Protein AF-A0A370AWM0-F1 (afdb_monomer_lite)

Structure (mmCIF, N/CA/C/O backbone):
data_AF-A0A370AWM0-F1
#
_entry.id   AF-A0A370AWM0-F1
#
loop_
_atom_site.group_PDB
_atom_site.id
_atom_site.type_symbol
_atom_site.label_atom_id
_atom_site.label_alt_id
_atom_site.label_comp_id
_atom_site.label_asym_id
_atom_site.label_entity_id
_atom_site.label_seq_id
_atom_site.pdbx_PDB_ins_code
_atom_site.Cartn_x
_atom_site.Cartn_y
_atom_site.Cartn_z
_atom_site.occupancy
_atom_site.B_iso_or_equiv
_atom_site.auth_seq_id
_atom_site.auth_comp_id
_atom_site.auth_asym_id
_atom_site.auth_atom_id
_atom_site.pdbx_PDB_model_num
ATOM 1 N N . MET A 1 1 ? 14.527 -0.890 -7.229 1.00 56.16 1 MET A N 1
ATOM 2 C CA . MET A 1 1 ? 14.000 -0.041 -6.129 1.00 56.16 1 MET A CA 1
ATOM 3 C C . MET A 1 1 ? 14.935 -0.141 -4.918 1.00 56.16 1 MET A C 1
ATOM 5 O O . MET A 1 1 ? 15.344 -1.252 -4.598 1.00 56.16 1 MET A O 1
ATOM 9 N N . LYS A 1 2 ? 15.350 0.971 -4.286 1.00 69.06 2 LYS A N 1
ATOM 10 C CA . LYS A 1 2 ? 16.324 0.945 -3.170 1.00 69.06 2 LYS A CA 1
ATOM 11 C C . LYS A 1 2 ? 15.657 0.450 -1.876 1.00 69.06 2 LYS A C 1
ATOM 13 O O . LYS A 1 2 ? 14.483 0.724 -1.641 1.00 69.06 2 LYS A O 1
ATOM 18 N N . LEU A 1 3 ? 16.410 -0.239 -1.009 1.00 66.56 3 LEU A N 1
ATOM 19 C CA . LEU A 1 3 ? 15.924 -0.792 0.273 1.00 66.56 3 LEU A CA 1
ATOM 20 C C . LEU A 1 3 ? 15.203 0.261 1.144 1.00 66.56 3 LEU A C 1
ATOM 22 O O . LEU A 1 3 ? 14.202 -0.043 1.789 1.00 66.56 3 LEU A O 1
ATOM 26 N N . GLY A 1 4 ? 15.658 1.517 1.099 1.00 70.69 4 GLY A N 1
ATOM 27 C CA . GLY A 1 4 ? 15.042 2.629 1.829 1.00 70.69 4 GLY A CA 1
ATOM 28 C C . GLY A 1 4 ? 13.606 2.956 1.397 1.00 70.69 4 GLY A C 1
ATOM 29 O O . GLY A 1 4 ? 12.778 3.280 2.245 1.00 70.69 4 GLY A O 1
ATOM 30 N N . ASP A 1 5 ? 13.267 2.812 0.114 1.00 72.69 5 ASP A N 1
ATOM 31 C CA . ASP A 1 5 ? 11.913 3.106 -0.389 1.00 72.69 5 ASP A CA 1
ATOM 32 C C . ASP A 1 5 ? 10.915 2.003 -0.004 1.00 72.69 5 ASP A C 1
ATOM 34 O O . ASP A 1 5 ? 9.716 2.247 0.176 1.00 72.69 5 ASP A O 1
ATOM 38 N N . ARG A 1 6 ? 11.423 0.779 0.195 1.00 70.19 6 ARG A N 1
ATOM 39 C CA . ARG A 1 6 ? 10.637 -0.349 0.706 1.00 70.19 6 ARG A CA 1
ATOM 40 C C . ARG A 1 6 ? 10.186 -0.083 2.137 1.00 70.19 6 ARG A C 1
ATOM 42 O O . ARG A 1 6 ? 8.987 -0.120 2.405 1.00 70.19 6 ARG A O 1
ATOM 49 N N . ILE A 1 7 ? 11.128 0.288 3.002 1.00 75.75 7 ILE A N 1
ATOM 50 C CA . ILE A 1 7 ? 10.879 0.562 4.423 1.00 75.75 7 ILE A CA 1
ATOM 51 C C . ILE A 1 7 ? 9.921 1.749 4.596 1.00 75.75 7 ILE A C 1
ATOM 53 O O . ILE A 1 7 ? 8.981 1.674 5.388 1.00 75.75 7 ILE A O 1
ATOM 57 N N . LYS A 1 8 ? 10.099 2.818 3.807 1.00 81.50 8 LYS A N 1
ATOM 58 C CA . LYS A 1 8 ? 9.204 3.985 3.831 1.00 81.50 8 LYS A CA 1
ATOM 59 C C . LYS A 1 8 ? 7.765 3.608 3.489 1.00 81.50 8 LYS A C 1
ATOM 61 O O . LYS A 1 8 ? 6.855 3.961 4.230 1.00 81.50 8 LYS A O 1
ATOM 66 N N . GLY A 1 9 ? 7.548 2.853 2.409 1.00 80.81 9 GLY A N 1
ATOM 67 C CA . GLY A 1 9 ? 6.187 2.480 2.011 1.00 80.81 9 GLY A CA 1
ATOM 68 C C . GLY A 1 9 ? 5.494 1.554 3.020 1.00 80.81 9 GLY A C 1
ATOM 69 O O . GLY A 1 9 ? 4.313 1.738 3.292 1.00 80.81 9 GLY A O 1
ATOM 70 N N . THR A 1 10 ? 6.218 0.610 3.637 1.00 83.06 10 THR A N 1
ATOM 71 C CA . THR A 1 10 ? 5.645 -0.227 4.708 1.00 83.06 10 THR A CA 1
ATOM 72 C C . THR A 1 10 ? 5.327 0.581 5.963 1.00 83.06 10 THR A C 1
ATOM 74 O O . THR A 1 10 ? 4.296 0.343 6.584 1.00 83.06 10 THR A O 1
ATOM 77 N N . ALA A 1 11 ? 6.161 1.565 6.314 1.00 84.31 11 ALA A N 1
ATOM 78 C CA . ALA A 1 11 ? 5.913 2.446 7.453 1.00 84.31 11 ALA A CA 1
ATOM 79 C C . ALA A 1 11 ? 4.676 3.334 7.238 1.00 84.31 11 ALA A C 1
ATOM 81 O O . ALA A 1 11 ? 3.862 3.478 8.147 1.00 84.31 11 ALA A O 1
ATOM 82 N N . VAL A 1 12 ? 4.490 3.873 6.027 1.00 87.69 12 VAL A N 1
ATOM 83 C CA . VAL A 1 12 ? 3.290 4.650 5.669 1.00 87.69 12 VAL A CA 1
ATOM 84 C C . VAL A 1 12 ? 2.032 3.786 5.764 1.00 87.69 12 VAL A C 1
ATOM 86 O O . VAL A 1 12 ? 1.044 4.210 6.360 1.00 87.69 12 VAL A O 1
ATOM 89 N N . LEU A 1 13 ? 2.074 2.559 5.233 1.00 87.00 13 LEU A N 1
ATOM 90 C CA . LEU A 1 13 ? 0.932 1.642 5.286 1.00 87.00 13 LEU A CA 1
ATOM 91 C C . LEU A 1 13 ? 0.571 1.261 6.731 1.00 87.00 13 LEU A C 1
ATOM 93 O O . LEU A 1 13 ? -0.603 1.257 7.096 1.00 87.00 13 LEU A O 1
ATOM 97 N N . ALA A 1 14 ? 1.582 0.993 7.562 1.00 87.62 14 ALA A N 1
ATOM 98 C CA . ALA A 1 14 ? 1.401 0.716 8.983 1.00 87.62 14 ALA A CA 1
ATOM 99 C C . ALA A 1 14 ? 0.793 1.920 9.721 1.00 87.62 14 ALA A C 1
ATOM 101 O O . ALA A 1 14 ? -0.158 1.752 10.479 1.00 87.62 14 ALA A O 1
ATOM 102 N N . GLY A 1 15 ? 1.278 3.136 9.450 1.00 87.94 15 GLY A N 1
ATOM 103 C CA . GLY A 1 15 ? 0.726 4.365 10.025 1.00 87.94 15 GLY A CA 1
ATOM 104 C C . GLY A 1 15 ? -0.739 4.600 9.643 1.00 87.94 15 GLY A C 1
ATOM 105 O O . GLY A 1 15 ? -1.557 4.916 10.504 1.00 87.94 15 GLY A O 1
ATOM 106 N N . LEU A 1 16 ? -1.102 4.382 8.376 1.00 89.75 16 LEU A N 1
ATOM 107 C CA . LEU A 1 16 ? -2.496 4.469 7.926 1.00 89.75 16 LEU A CA 1
ATOM 108 C C . LEU A 1 16 ? -3.379 3.415 8.601 1.00 89.75 16 LEU A C 1
ATOM 110 O O . LEU A 1 16 ? -4.471 3.736 9.063 1.00 89.75 16 LEU A O 1
ATOM 114 N N . CYS A 1 17 ? -2.897 2.176 8.703 1.00 90.00 17 CYS A N 1
ATOM 115 C CA . CYS A 1 17 ? -3.622 1.099 9.369 1.00 90.00 17 CYS A CA 1
ATOM 116 C C . CYS A 1 17 ? -3.875 1.427 10.849 1.00 90.00 17 CYS A C 1
ATOM 118 O O . CYS A 1 17 ? -5.006 1.310 11.316 1.00 90.00 17 CYS A O 1
ATOM 120 N N . PHE A 1 18 ? -2.861 1.939 11.552 1.00 90.94 18 PHE A N 1
ATOM 121 C CA . PHE A 1 18 ? -2.988 2.395 12.935 1.00 90.94 18 PHE A CA 1
ATOM 122 C C . PHE A 1 18 ? -4.086 3.451 13.100 1.00 90.94 18 PHE A C 1
ATOM 124 O O . PHE A 1 18 ? -4.939 3.327 13.980 1.00 90.94 18 PHE A O 1
ATOM 131 N N . LEU A 1 19 ? -4.096 4.474 12.239 1.00 91.25 19 LEU A N 1
ATOM 132 C CA . LEU A 1 19 ? -5.099 5.539 12.288 1.00 91.25 19 LEU A CA 1
ATOM 133 C C . LEU A 1 19 ? -6.514 5.009 12.038 1.00 91.25 19 LEU A C 1
ATOM 135 O O . LEU A 1 19 ? -7.437 5.384 12.757 1.00 91.25 19 LEU A O 1
ATOM 139 N N . ILE A 1 20 ? -6.682 4.111 11.063 1.00 91.56 20 ILE A N 1
ATOM 140 C CA . ILE A 1 20 ? -7.978 3.495 10.748 1.00 91.56 20 ILE A CA 1
ATOM 141 C C . ILE A 1 20 ? -8.491 2.682 11.939 1.00 91.56 20 ILE A C 1
ATOM 143 O O . ILE A 1 20 ? -9.655 2.817 12.316 1.00 91.56 20 ILE A O 1
ATOM 147 N N . VAL A 1 21 ? -7.634 1.873 12.567 1.00 90.69 21 VAL A N 1
ATOM 148 C CA . VAL A 1 21 ? -8.030 1.054 13.721 1.00 90.69 21 VAL A CA 1
ATOM 149 C C . VAL A 1 21 ? -8.412 1.938 14.908 1.00 90.69 21 VAL A C 1
ATOM 151 O O . VAL A 1 21 ? -9.483 1.742 15.485 1.00 90.69 21 VAL A O 1
ATOM 154 N N . CYS A 1 22 ? -7.612 2.957 15.231 1.00 88.56 22 CYS A N 1
ATOM 155 C CA . CYS A 1 22 ? -7.928 3.912 16.297 1.00 88.56 22 CYS A CA 1
ATOM 156 C C . CYS A 1 22 ? -9.251 4.650 16.039 1.00 88.56 22 CYS A C 1
ATOM 158 O O . CYS A 1 22 ? -10.078 4.781 16.937 1.00 88.56 22 CYS A O 1
ATOM 160 N N . LEU A 1 23 ? -9.487 5.094 14.801 1.00 90.38 23 LEU A N 1
ATOM 161 C CA . LEU A 1 23 ? -10.725 5.780 14.440 1.00 90.38 23 LEU A CA 1
ATOM 162 C C . LEU A 1 23 ? -11.935 4.841 14.524 1.00 90.38 23 LEU A C 1
ATOM 164 O O . LEU A 1 23 ? -12.973 5.222 15.057 1.00 90.38 23 LEU A O 1
ATOM 168 N N . SER A 1 24 ? -11.802 3.608 14.029 1.00 88.75 24 SER A N 1
ATOM 169 C CA . SER A 1 24 ? -12.881 2.615 14.048 1.00 88.75 24 SER A CA 1
ATOM 170 C C . SER A 1 24 ? -13.280 2.206 15.466 1.00 88.75 24 SER A C 1
ATOM 172 O O . SER A 1 24 ? -14.466 2.102 15.763 1.00 88.75 24 SER A O 1
ATOM 174 N N . THR A 1 25 ? -12.304 2.035 16.359 1.00 86.75 25 THR A N 1
ATOM 175 C CA . THR A 1 25 ? -12.545 1.688 17.766 1.00 86.75 25 THR A CA 1
ATOM 176 C C . THR A 1 25 ? -13.176 2.852 18.522 1.00 86.75 25 THR A C 1
ATOM 178 O O . THR A 1 25 ? -14.134 2.639 19.258 1.00 86.75 25 THR A O 1
ATOM 181 N N . PHE A 1 26 ? -12.729 4.084 18.270 1.00 85.88 26 PHE A N 1
ATOM 182 C CA . PHE A 1 26 ? -13.356 5.284 18.825 1.00 85.88 26 PHE A CA 1
ATOM 183 C C . PHE A 1 26 ? -14.803 5.478 18.335 1.00 85.88 26 PHE A C 1
ATOM 185 O O . PHE A 1 26 ? -15.702 5.772 19.119 1.00 85.88 26 PHE A O 1
ATOM 192 N N . LEU A 1 27 ? -15.061 5.263 17.041 1.00 86.75 27 LEU A N 1
ATOM 193 C CA . LEU A 1 27 ? -16.417 5.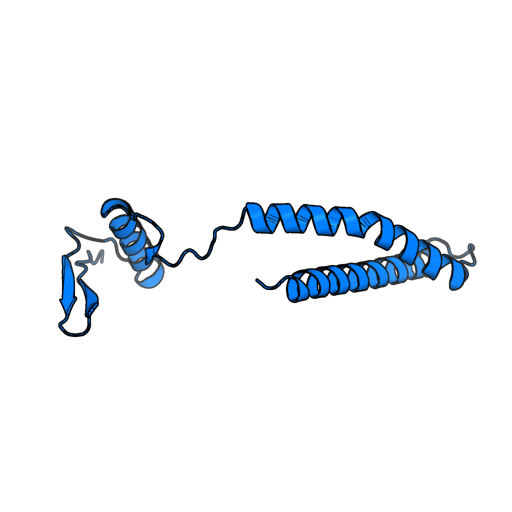303 16.483 1.00 86.75 27 LEU A CA 1
ATOM 194 C C . LEU A 1 27 ? -17.309 4.196 17.053 1.00 86.75 27 LEU A C 1
ATOM 196 O O . LEU A 1 27 ? -18.484 4.443 17.318 1.00 86.75 27 LEU A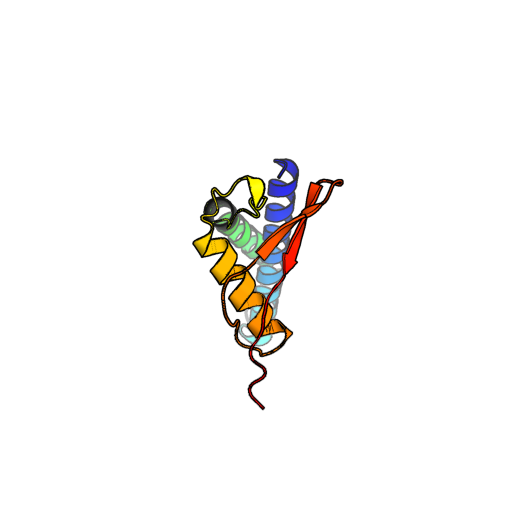 O 1
ATOM 200 N N . ALA A 1 28 ? -16.774 2.989 17.243 1.00 85.31 28 ALA A N 1
ATOM 201 C CA . ALA A 1 28 ? -17.513 1.879 17.833 1.00 85.31 28 ALA A CA 1
ATOM 202 C C . ALA A 1 28 ? -17.917 2.177 19.284 1.00 85.31 28 ALA A C 1
ATOM 204 O O . ALA A 1 28 ? -19.048 1.880 19.669 1.00 85.31 28 ALA A O 1
ATOM 205 N N . ASP A 1 29 ? -17.036 2.814 20.056 1.00 82.94 29 ASP A N 1
ATOM 206 C CA . ASP A 1 29 ? -17.338 3.280 21.411 1.00 82.94 29 ASP A CA 1
ATOM 207 C C . ASP A 1 29 ? -18.524 4.259 21.415 1.00 82.94 29 ASP A C 1
ATOM 209 O O . ASP A 1 29 ? -19.540 4.028 22.070 1.00 82.94 29 ASP A O 1
ATOM 213 N N . LEU A 1 30 ? -18.455 5.294 20.568 1.00 80.88 30 LEU A N 1
ATOM 214 C CA . LEU A 1 30 ? -19.487 6.331 20.468 1.00 80.88 30 LEU A CA 1
ATOM 215 C C . LEU A 1 30 ? -20.841 5.822 19.948 1.00 80.88 30 LEU A C 1
ATOM 217 O O . LEU A 1 30 ? -21.895 6.265 20.412 1.00 80.88 30 LEU A O 1
ATOM 221 N N . LEU A 1 31 ? -20.832 4.948 18.938 1.00 82.19 31 LEU A N 1
ATOM 222 C CA . LEU A 1 31 ? -22.041 4.561 18.204 1.00 82.19 31 LEU A CA 1
ATOM 223 C C . LEU A 1 31 ? -22.689 3.282 18.737 1.00 82.19 31 LEU A C 1
ATOM 225 O O . LEU A 1 31 ? -23.916 3.176 18.721 1.00 82.19 31 LEU A O 1
ATOM 229 N N . VAL A 1 32 ? -21.884 2.317 19.186 1.00 77.06 32 VAL A N 1
ATOM 230 C CA . VAL A 1 32 ? -22.338 0.957 19.515 1.00 77.06 32 VAL A CA 1
ATOM 231 C C . VAL A 1 32 ? -22.313 0.727 21.020 1.00 77.06 32 VAL A C 1
ATOM 233 O O . VAL A 1 32 ? -23.299 0.265 21.593 1.00 77.06 32 VAL A O 1
ATOM 236 N N . PHE A 1 33 ? -21.216 1.092 21.679 1.00 73.62 33 PHE A N 1
ATOM 237 C CA . PHE A 1 33 ? -20.968 0.755 23.076 1.00 73.62 33 PHE A CA 1
ATOM 238 C C . PHE A 1 33 ? -21.181 1.943 24.014 1.00 73.62 33 PHE A C 1
ATOM 240 O O . PHE A 1 33 ? -20.369 2.176 24.896 1.00 73.62 33 PHE A O 1
ATOM 247 N N . LYS A 1 34 ? -22.322 2.638 23.892 1.00 62.59 34 LYS A N 1
ATOM 248 C CA . LYS A 1 34 ? -22.675 3.866 24.646 1.00 62.59 34 LYS A CA 1
ATOM 249 C C . LYS A 1 34 ? -22.443 3.841 26.174 1.00 62.59 34 LYS A C 1
ATOM 251 O O . LYS A 1 34 ? -22.464 4.900 26.790 1.00 62.59 34 LYS A O 1
ATOM 256 N N . ASN A 1 35 ? -22.255 2.666 26.780 1.00 62.09 35 ASN A N 1
ATOM 257 C CA . ASN A 1 35 ? -22.034 2.468 28.217 1.00 62.09 35 ASN A CA 1
ATOM 258 C C . ASN A 1 35 ? -20.646 1.908 28.578 1.00 62.09 35 ASN A C 1
ATOM 260 O O . ASN A 1 35 ? -20.354 1.736 29.761 1.00 62.09 35 ASN A O 1
ATOM 264 N N . LEU A 1 36 ? -19.806 1.577 27.598 1.00 66.50 36 LEU A N 1
ATOM 265 C CA . LEU A 1 36 ? -18.409 1.241 27.838 1.00 66.50 36 LEU A CA 1
ATOM 266 C C . LEU A 1 36 ? -17.634 2.553 27.739 1.00 66.50 36 LEU A C 1
ATOM 268 O O . LEU A 1 36 ? -17.701 3.232 26.730 1.00 66.50 36 LEU A O 1
ATOM 272 N N . SER A 1 37 ? -16.935 2.953 28.796 1.00 68.12 37 SER A N 1
ATOM 273 C CA . SER A 1 37 ? -16.008 4.080 28.705 1.00 68.12 37 SER A CA 1
ATOM 274 C C . SER A 1 37 ? -14.657 3.540 28.249 1.00 68.12 37 SER A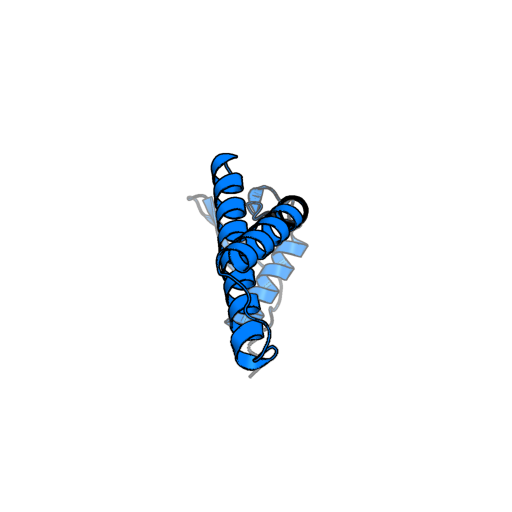 C 1
ATOM 276 O O . SER A 1 37 ? -13.828 3.161 29.086 1.00 68.12 37 SER A O 1
ATOM 278 N N . ILE A 1 38 ? -14.435 3.434 26.938 1.00 77.44 38 ILE A N 1
ATOM 279 C CA . ILE A 1 38 ? -13.117 3.039 26.442 1.00 77.44 38 ILE A CA 1
ATOM 280 C C . ILE A 1 38 ? -12.164 4.221 26.631 1.00 77.44 38 ILE A C 1
ATOM 282 O O . ILE A 1 38 ? -12.326 5.302 26.067 1.00 77.44 38 ILE A O 1
ATOM 286 N N . ASN A 1 39 ? -11.129 4.016 27.444 1.00 83.00 39 ASN A N 1
ATOM 287 C CA . ASN A 1 39 ? -10.119 5.042 27.670 1.00 83.00 39 ASN A CA 1
ATOM 288 C C . ASN A 1 39 ? -9.244 5.218 26.423 1.00 83.00 39 ASN A C 1
ATOM 290 O O . ASN A 1 39 ? -8.892 4.253 25.746 1.00 83.00 39 ASN A O 1
ATOM 294 N N . LEU A 1 40 ? -8.781 6.445 26.178 1.00 81.06 40 LEU A N 1
ATOM 295 C CA . LEU A 1 40 ? -7.929 6.778 25.027 1.00 81.06 40 LEU A CA 1
ATOM 296 C C . LEU A 1 40 ? -6.644 5.923 24.981 1.00 81.06 40 LEU A C 1
ATOM 298 O O . LEU A 1 40 ? -6.189 5.520 23.914 1.00 81.06 40 LEU A O 1
ATOM 302 N N . PHE A 1 41 ? -6.110 5.547 26.148 1.00 84.44 41 PHE A N 1
ATOM 303 C CA . PHE A 1 41 ? -4.989 4.611 26.258 1.00 84.44 41 PHE A CA 1
ATOM 304 C C . PHE A 1 41 ? -5.312 3.203 25.721 1.00 84.44 41 PHE A C 1
ATOM 306 O O . PHE A 1 41 ? -4.466 2.582 25.082 1.00 84.44 41 PHE A O 1
ATOM 313 N N . GLN A 1 42 ? -6.535 2.707 25.932 1.00 86.19 42 GLN A N 1
ATOM 314 C CA . GLN A 1 42 ? -6.976 1.410 25.408 1.00 86.19 42 GLN A CA 1
ATOM 315 C C . GLN A 1 42 ? -7.129 1.455 23.885 1.00 86.19 42 GLN A C 1
ATOM 317 O O . GLN A 1 42 ? -6.685 0.530 23.211 1.00 86.19 42 GLN A O 1
ATOM 322 N N . VAL A 1 43 ? -7.669 2.551 23.339 1.00 86.50 43 VAL A N 1
ATOM 323 C CA . VAL A 1 43 ? -7.748 2.780 21.883 1.00 86.50 43 VAL A CA 1
ATOM 324 C C . VAL A 1 43 ? -6.357 2.723 21.251 1.00 86.50 43 VAL A C 1
ATOM 326 O O . VAL A 1 43 ? -6.142 1.993 20.283 1.00 86.50 43 VAL A O 1
ATOM 329 N N . LEU A 1 44 ? -5.389 3.434 21.840 1.00 87.62 44 LEU A N 1
ATOM 330 C CA . LEU A 1 44 ? -4.006 3.440 21.362 1.00 87.62 44 LEU A CA 1
ATOM 331 C C . LEU A 1 44 ? -3.367 2.050 21.432 1.00 87.62 44 LEU A C 1
ATOM 333 O O . LEU A 1 44 ? -2.722 1.635 20.472 1.00 87.62 44 LEU A O 1
ATOM 337 N N . LEU A 1 45 ? -3.566 1.312 22.529 1.00 89.31 45 LEU A N 1
ATOM 338 C CA . LEU A 1 45 ? -3.064 -0.058 22.673 1.00 89.31 45 LEU A CA 1
ATOM 339 C C . LEU A 1 45 ? -3.630 -0.991 21.603 1.00 89.31 45 LEU A C 1
ATOM 341 O O . LEU A 1 45 ? -2.866 -1.715 20.967 1.00 89.31 45 LEU A O 1
ATOM 345 N N . VAL A 1 46 ? -4.945 -0.955 21.374 1.00 89.56 46 VAL A N 1
ATOM 346 C CA . VAL A 1 46 ? -5.603 -1.788 20.357 1.00 89.56 46 VAL A CA 1
ATOM 347 C C . VAL A 1 46 ? -5.084 -1.443 18.963 1.00 89.56 46 VAL A C 1
ATOM 349 O O . VAL A 1 46 ? -4.730 -2.346 18.202 1.00 89.56 46 VAL A O 1
ATOM 352 N N . GLY A 1 47 ? -4.955 -0.152 18.646 1.00 88.12 47 GLY A N 1
ATOM 353 C CA . GLY A 1 47 ? -4.352 0.300 17.394 1.00 88.12 47 GLY A CA 1
ATOM 354 C C . GLY A 1 47 ? -2.927 -0.220 17.215 1.00 88.12 47 GLY A C 1
ATOM 355 O O . GLY A 1 47 ? -2.579 -0.733 16.149 1.00 88.12 47 GLY A O 1
ATOM 356 N N . LEU A 1 48 ? -2.104 -0.139 18.262 1.00 89.94 48 LEU A N 1
ATOM 357 C CA . LEU A 1 48 ? -0.692 -0.515 18.212 1.00 89.94 48 LEU A CA 1
ATOM 358 C C . LEU A 1 48 ? -0.529 -2.030 18.052 1.00 89.94 48 LEU A C 1
ATOM 360 O O . LEU A 1 48 ? 0.190 -2.465 17.154 1.00 89.94 48 LEU A O 1
ATOM 364 N N . PHE A 1 49 ? -1.257 -2.830 18.836 1.00 91.25 49 PHE A N 1
ATOM 365 C CA . PHE A 1 49 ? -1.255 -4.289 18.703 1.00 91.25 49 PHE A CA 1
ATOM 366 C C . PHE A 1 49 ? -1.760 -4.745 17.335 1.00 91.25 49 PHE A C 1
ATOM 368 O O . PHE A 1 49 ? -1.117 -5.578 16.698 1.00 91.25 49 PHE A O 1
ATOM 375 N N . SER A 1 50 ? -2.863 -4.168 16.851 1.00 88.75 50 SER A N 1
ATOM 376 C CA . SER A 1 50 ? -3.398 -4.494 15.527 1.00 88.75 50 SER A CA 1
ATOM 377 C C . SER A 1 50 ? -2.387 -4.180 14.427 1.00 88.75 50 SER A C 1
ATOM 379 O O . SER A 1 50 ? -2.185 -4.977 13.515 1.00 88.75 50 SER A O 1
ATOM 381 N N . THR A 1 51 ? -1.719 -3.031 14.517 1.00 88.94 51 THR A N 1
ATOM 382 C CA . THR A 1 51 ? -0.732 -2.619 13.514 1.00 88.94 51 THR A CA 1
ATOM 383 C C . THR A 1 51 ? 0.498 -3.517 13.556 1.00 88.94 51 THR A C 1
ATOM 385 O O . THR A 1 51 ? 0.942 -3.987 12.512 1.00 88.94 51 THR A O 1
ATOM 388 N N . LEU A 1 52 ? 1.018 -3.819 14.750 1.00 89.75 52 LEU A N 1
ATOM 389 C CA . LEU A 1 52 ? 2.168 -4.707 14.934 1.00 89.75 52 LEU A CA 1
ATOM 390 C C . LEU A 1 52 ? 1.914 -6.090 14.317 1.00 89.75 52 LEU A C 1
ATOM 392 O O . LEU A 1 52 ? 2.798 -6.654 13.678 1.00 89.75 52 LEU A O 1
ATOM 396 N N . LEU A 1 53 ? 0.692 -6.604 14.466 1.00 90.12 53 LEU A N 1
ATOM 397 C CA . LEU A 1 53 ? 0.288 -7.903 13.933 1.00 90.12 53 LEU A CA 1
ATOM 398 C C . LEU A 1 53 ? 0.117 -7.887 12.403 1.00 90.12 53 LEU A C 1
ATOM 400 O O . LEU A 1 53 ? 0.372 -8.892 11.742 1.00 90.12 53 LEU A O 1
ATOM 404 N N . MET A 1 54 ? -0.257 -6.739 11.829 1.00 86.75 54 MET A N 1
ATOM 405 C CA . MET A 1 54 ? -0.423 -6.555 10.382 1.00 86.75 54 MET A CA 1
ATOM 406 C C . MET A 1 54 ? 0.887 -6.254 9.642 1.00 86.75 54 MET A C 1
ATOM 408 O O . MET A 1 54 ? 0.990 -6.534 8.449 1.00 86.75 54 MET A O 1
ATOM 412 N N . VAL A 1 55 ? 1.915 -5.721 10.312 1.00 87.00 55 VAL A N 1
ATOM 413 C CA . VAL A 1 55 ? 3.206 -5.384 9.678 1.00 87.00 55 VAL A CA 1
ATOM 414 C C . VAL A 1 55 ? 3.868 -6.583 8.972 1.00 87.00 55 VAL A C 1
ATOM 416 O O . VAL A 1 55 ? 4.256 -6.420 7.810 1.00 87.00 55 VAL A O 1
ATOM 419 N N . PRO A 1 56 ? 3.971 -7.788 9.573 1.00 86.06 56 PRO A N 1
ATOM 420 C CA . PRO A 1 56 ? 4.490 -8.970 8.881 1.00 86.06 56 PRO A CA 1
ATOM 421 C C . PRO A 1 56 ? 3.678 -9.330 7.635 1.00 86.06 56 PRO A C 1
ATOM 423 O O . PRO A 1 56 ? 4.249 -9.710 6.613 1.00 86.06 56 PRO A O 1
ATOM 426 N N . LEU A 1 57 ? 2.354 -9.162 7.697 1.00 85.88 57 LEU A N 1
ATOM 427 C CA . LEU A 1 57 ? 1.451 -9.439 6.585 1.00 85.88 57 LEU A CA 1
ATOM 428 C C . LEU A 1 57 ? 1.653 -8.435 5.444 1.00 85.88 57 LEU A C 1
ATOM 430 O O . LEU A 1 57 ? 1.754 -8.842 4.292 1.00 85.88 57 LEU A O 1
ATOM 434 N N . PHE A 1 58 ? 1.803 -7.144 5.748 1.00 84.44 58 PHE A N 1
ATOM 435 C CA . PHE A 1 58 ? 2.130 -6.120 4.751 1.00 84.44 58 PHE A CA 1
ATOM 436 C C . PHE A 1 58 ? 3.500 -6.339 4.116 1.00 84.44 58 PHE A C 1
ATOM 438 O O . PHE A 1 58 ? 3.653 -6.175 2.905 1.00 84.44 58 PHE A O 1
ATOM 445 N N . TYR A 1 59 ? 4.491 -6.733 4.915 1.00 83.69 59 TYR A N 1
ATOM 446 C CA . TYR A 1 59 ? 5.817 -7.071 4.412 1.00 83.69 59 TYR A CA 1
ATOM 447 C C . TYR A 1 59 ? 5.761 -8.281 3.469 1.00 83.69 59 TYR A C 1
ATOM 449 O O . TYR A 1 59 ? 6.299 -8.229 2.362 1.00 83.69 59 TYR A O 1
ATOM 457 N N . TRP A 1 60 ? 5.046 -9.336 3.863 1.00 83.62 60 TRP A N 1
ATOM 458 C CA . TRP A 1 60 ? 4.854 -10.531 3.045 1.00 83.62 60 TRP A CA 1
ATOM 459 C C . TRP A 1 60 ? 4.088 -10.241 1.750 1.00 83.62 60 TRP A C 1
ATOM 461 O O . TRP A 1 60 ? 4.540 -10.628 0.672 1.00 83.62 60 TRP A O 1
ATOM 471 N N . LEU A 1 61 ? 2.972 -9.508 1.834 1.00 79.81 61 LEU A N 1
ATOM 472 C CA . LEU A 1 61 ? 2.163 -9.119 0.679 1.00 79.81 61 LEU A CA 1
ATOM 473 C C . LEU A 1 61 ? 2.992 -8.297 -0.308 1.00 79.81 61 LEU A C 1
ATOM 475 O O . LEU A 1 61 ? 2.927 -8.521 -1.511 1.00 79.81 61 LEU A O 1
ATOM 479 N N . ARG A 1 62 ? 3.825 -7.384 0.199 1.00 75.62 62 ARG A N 1
ATOM 480 C CA . ARG A 1 62 ? 4.709 -6.585 -0.642 1.00 75.62 62 ARG A CA 1
ATOM 481 C C . ARG A 1 62 ? 5.799 -7.420 -1.303 1.00 75.62 62 ARG A C 1
ATOM 483 O O . ARG A 1 62 ? 6.059 -7.205 -2.476 1.00 75.62 62 ARG A O 1
ATOM 490 N N . MET A 1 63 ? 6.396 -8.392 -0.611 1.00 77.38 63 MET A N 1
ATOM 491 C CA . MET A 1 63 ? 7.331 -9.325 -1.256 1.00 77.38 63 MET A CA 1
ATOM 492 C C . MET A 1 63 ? 6.641 -10.182 -2.325 1.00 77.38 63 MET A C 1
ATOM 494 O O . MET A 1 63 ? 7.230 -10.458 -3.368 1.00 77.38 63 MET A O 1
ATOM 498 N N . ARG A 1 64 ? 5.380 -10.575 -2.108 1.00 75.56 64 ARG A N 1
ATOM 499 C CA . ARG A 1 64 ? 4.570 -11.284 -3.108 1.00 75.56 64 ARG A CA 1
ATOM 500 C C . ARG A 1 64 ? 4.208 -10.407 -4.304 1.00 75.56 64 ARG A C 1
ATOM 502 O O . ARG A 1 64 ? 4.263 -10.894 -5.422 1.00 75.56 64 ARG A O 1
ATOM 509 N N . LEU A 1 65 ? 3.877 -9.138 -4.093 1.00 68.62 65 LEU A N 1
ATOM 510 C CA . LEU A 1 65 ? 3.574 -8.187 -5.167 1.00 68.62 65 LEU A CA 1
ATOM 511 C C . LEU A 1 65 ? 4.828 -7.784 -5.951 1.00 68.62 65 LEU A C 1
ATOM 513 O O . LEU A 1 65 ? 4.773 -7.750 -7.171 1.00 68.62 65 LEU A O 1
ATOM 517 N N . ASP A 1 66 ? 5.966 -7.578 -5.282 1.00 63.53 66 ASP A N 1
ATOM 518 C CA . ASP A 1 66 ? 7.257 -7.345 -5.948 1.00 63.53 66 ASP A CA 1
ATOM 519 C C . ASP A 1 66 ? 7.694 -8.587 -6.757 1.00 63.53 66 ASP A C 1
ATOM 521 O O . ASP A 1 66 ? 8.289 -8.440 -7.815 1.00 63.53 66 ASP A O 1
ATOM 525 N N . SER A 1 67 ? 7.398 -9.809 -6.291 1.00 58.44 67 SER A N 1
ATOM 526 C CA . SER A 1 67 ? 7.731 -11.055 -7.018 1.00 58.44 67 SER A CA 1
ATOM 527 C C . SER A 1 67 ? 6.705 -11.473 -8.073 1.00 58.44 67 SER A C 1
ATOM 529 O O . SER A 1 67 ? 7.027 -12.275 -8.942 1.00 58.44 67 SER A O 1
ATOM 531 N N . SER A 1 68 ? 5.483 -10.944 -8.006 1.00 48.75 68 SER A N 1
ATOM 532 C CA . SER A 1 68 ? 4.462 -11.067 -9.057 1.00 48.75 68 SER A CA 1
ATOM 533 C C . SER A 1 68 ? 4.392 -9.823 -9.936 1.00 48.75 68 SER A C 1
ATOM 535 O O . SER A 1 68 ? 3.453 -9.671 -10.718 1.00 48.75 68 SER A O 1
ATOM 537 N N . GLY A 1 69 ? 5.395 -8.947 -9.817 1.00 44.97 69 GLY A N 1
ATOM 538 C CA . GLY A 1 69 ? 5.588 -7.835 -10.716 1.00 44.97 69 GLY A CA 1
ATOM 539 C C . GLY A 1 69 ? 5.593 -8.364 -12.140 1.00 44.97 69 GLY A C 1
ATOM 540 O O . GLY A 1 69 ? 6.495 -9.089 -12.550 1.00 44.97 69 GLY A O 1
ATOM 541 N N . ILE A 1 70 ? 4.581 -7.956 -12.900 1.00 45.94 70 ILE A N 1
ATOM 542 C CA . ILE A 1 70 ? 4.800 -7.519 -14.270 1.00 45.94 70 ILE A CA 1
ATOM 543 C C . ILE A 1 70 ? 5.916 -6.490 -14.131 1.00 45.94 70 ILE A C 1
ATOM 545 O O . ILE A 1 70 ? 5.661 -5.322 -13.825 1.00 45.94 70 ILE A O 1
ATOM 549 N N . ASP A 1 71 ? 7.162 -6.955 -14.197 1.00 44.75 71 ASP A N 1
ATOM 550 C CA . ASP A 1 71 ? 8.286 -6.069 -14.370 1.00 44.75 71 ASP A CA 1
ATOM 551 C C . ASP A 1 71 ? 7.876 -5.197 -15.549 1.00 44.75 71 ASP A C 1
ATOM 553 O O . ASP A 1 71 ? 7.508 -5.701 -16.614 1.00 44.75 71 ASP A O 1
ATOM 557 N N . ALA A 1 72 ? 7.924 -3.881 -15.368 1.00 43.47 72 ALA A N 1
ATOM 558 C CA . ALA A 1 72 ? 8.168 -3.000 -16.491 1.00 43.47 72 ALA A CA 1
ATOM 559 C C . ALA A 1 72 ? 9.585 -3.328 -16.990 1.00 43.47 72 ALA A C 1
ATOM 561 O O . ALA A 1 72 ? 10.524 -2.554 -16.822 1.00 43.47 72 ALA A O 1
ATOM 562 N N . THR A 1 73 ? 9.743 -4.540 -17.515 1.00 45.06 73 THR A N 1
ATOM 563 C CA . THR A 1 73 ? 10.842 -4.952 -18.351 1.00 45.06 73 THR A CA 1
ATOM 564 C C . THR A 1 73 ? 10.803 -3.940 -19.472 1.00 45.06 73 THR A C 1
ATOM 566 O O . THR A 1 73 ? 9.764 -3.701 -20.099 1.00 45.06 73 THR A O 1
ATOM 569 N N . GLN A 1 74 ? 11.918 -3.242 -19.668 1.00 44.66 74 GLN A N 1
ATOM 570 C CA . GLN A 1 74 ? 12.095 -2.529 -20.919 1.00 44.66 74 GLN A CA 1
ATOM 571 C C . GLN A 1 74 ? 11.781 -3.547 -22.019 1.00 44.66 74 GLN A C 1
ATOM 573 O O . GLN A 1 74 ? 12.217 -4.690 -21.915 1.00 44.66 74 GLN A O 1
ATOM 578 N N . LEU A 1 75 ? 11.016 -3.173 -23.051 1.00 49.91 75 LEU A N 1
ATOM 579 C CA . LEU A 1 75 ? 10.721 -4.085 -24.169 1.00 49.91 75 LEU A CA 1
ATOM 580 C C . LEU A 1 75 ? 11.996 -4.729 -24.758 1.00 49.91 75 LEU A C 1
ATOM 582 O O . LEU A 1 75 ? 11.897 -5.743 -25.431 1.00 49.91 75 LEU A O 1
ATOM 586 N N . ALA A 1 76 ? 13.167 -4.136 -24.498 1.00 51.81 76 ALA A N 1
ATOM 587 C CA . ALA A 1 76 ? 14.489 -4.645 -24.835 1.00 51.81 76 ALA A CA 1
ATOM 588 C C . ALA A 1 76 ? 14.900 -5.943 -24.104 1.00 51.81 76 ALA A C 1
ATOM 590 O O . ALA A 1 76 ? 15.710 -6.683 -24.651 1.00 51.81 76 ALA A O 1
ATOM 591 N N . ASP A 1 77 ? 14.360 -6.222 -22.912 1.00 48.28 77 ASP A N 1
ATOM 592 C CA . ASP A 1 77 ? 14.691 -7.414 -22.108 1.00 48.28 77 ASP A CA 1
ATOM 593 C C . ASP A 1 77 ? 13.712 -8.578 -22.325 1.00 48.28 77 ASP A C 1
ATOM 595 O O . ASP A 1 77 ? 13.973 -9.702 -21.895 1.00 48.28 77 ASP A O 1
ATOM 599 N N . LEU A 1 78 ? 12.581 -8.334 -22.994 1.00 56.41 78 LEU A N 1
ATOM 600 C CA . LEU A 1 78 ? 11.753 -9.416 -23.507 1.00 56.41 78 LEU A CA 1
ATOM 601 C C . LEU A 1 78 ? 12.302 -9.825 -24.876 1.00 56.41 78 LEU A C 1
ATOM 603 O O . LEU A 1 78 ? 12.336 -9.012 -25.799 1.00 56.41 78 LEU A O 1
ATOM 607 N N . GLU A 1 79 ? 12.650 -11.102 -25.037 1.00 54.44 79 GLU A N 1
ATOM 608 C CA . GLU A 1 79 ? 12.761 -11.740 -26.354 1.00 54.44 79 GLU A CA 1
ATOM 609 C C . GLU A 1 79 ? 11.361 -11.791 -26.990 1.00 54.44 79 GLU A C 1
ATOM 611 O O . GLU A 1 79 ? 10.705 -12.830 -27.046 1.00 54.44 79 GLU A O 1
ATOM 616 N N . LEU A 1 80 ? 10.846 -10.629 -27.396 1.00 61.66 80 LEU A N 1
ATOM 617 C CA . LEU A 1 80 ? 9.549 -10.515 -28.038 1.00 61.66 80 LEU A CA 1
ATOM 618 C C . LEU A 1 80 ? 9.652 -11.155 -29.408 1.00 61.66 80 LEU A C 1
ATOM 620 O O . LEU A 1 80 ? 10.384 -10.694 -30.287 1.00 61.66 80 LEU A O 1
ATOM 624 N N . ASN A 1 81 ? 8.876 -12.214 -29.592 1.00 70.12 81 ASN A N 1
ATOM 625 C CA . ASN A 1 81 ? 8.725 -12.814 -30.893 1.00 70.12 81 ASN A CA 1
ATOM 626 C C . ASN A 1 81 ? 7.986 -11.822 -31.805 1.00 70.12 81 ASN A C 1
ATOM 628 O O . ASN A 1 81 ? 7.117 -11.067 -31.360 1.00 70.12 81 ASN A O 1
ATOM 632 N N . GLU A 1 82 ? 8.282 -11.835 -33.103 1.00 66.94 82 GLU A N 1
ATOM 633 C CA . GLU A 1 82 ? 7.670 -10.919 -34.081 1.00 66.94 82 GLU A CA 1
ATOM 634 C C . GLU A 1 82 ? 6.129 -11.005 -34.062 1.00 66.94 82 GLU A C 1
ATOM 636 O O . GLU A 1 82 ? 5.413 -10.023 -34.281 1.00 66.94 82 GLU A O 1
ATOM 641 N N . ARG A 1 83 ? 5.609 -12.185 -33.705 1.00 71.75 83 ARG A N 1
ATOM 642 C CA . ARG A 1 83 ? 4.185 -12.449 -33.489 1.00 71.75 83 ARG A CA 1
ATOM 643 C C . ARG A 1 83 ? 3.582 -11.638 -32.336 1.00 71.75 83 ARG A C 1
ATOM 645 O O . ARG A 1 83 ? 2.488 -11.103 -32.503 1.00 71.75 83 ARG A O 1
ATOM 652 N N . ASP A 1 84 ? 4.281 -11.524 -31.212 1.00 74.38 84 ASP A N 1
ATOM 653 C CA . ASP A 1 84 ? 3.778 -10.850 -30.008 1.00 74.38 84 ASP A CA 1
ATOM 654 C C . ASP A 1 84 ? 3.765 -9.335 -30.213 1.00 74.38 84 ASP A C 1
ATOM 656 O O . ASP A 1 84 ? 2.802 -8.651 -29.864 1.00 74.38 84 ASP A O 1
ATOM 660 N N . VAL A 1 85 ? 4.794 -8.814 -30.890 1.00 76.62 85 VAL A N 1
ATOM 661 C CA . VAL A 1 85 ? 4.836 -7.414 -31.335 1.00 76.62 85 VAL A CA 1
ATOM 662 C C . VAL A 1 85 ? 3.670 -7.128 -32.282 1.00 76.62 85 VAL A C 1
ATOM 664 O O . VAL A 1 85 ? 2.985 -6.113 -32.136 1.00 76.62 85 VAL A O 1
ATOM 667 N N . LYS A 1 86 ? 3.390 -8.034 -33.227 1.00 76.38 86 LYS A N 1
ATOM 668 C CA . LYS A 1 86 ? 2.272 -7.885 -34.165 1.00 76.38 86 LYS A CA 1
ATOM 669 C C . LYS A 1 86 ? 0.917 -7.849 -33.463 1.00 76.38 86 LYS A C 1
ATOM 671 O O . LYS A 1 86 ? 0.067 -7.028 -33.813 1.00 76.38 86 LYS A O 1
ATOM 676 N N . GLU A 1 87 ? 0.722 -8.704 -32.468 1.00 80.00 87 GLU A N 1
ATOM 677 C CA . GLU A 1 87 ? -0.503 -8.744 -31.674 1.00 80.00 87 GLU A CA 1
ATOM 678 C C . GLU A 1 87 ? -0.670 -7.486 -30.809 1.00 80.00 87 GLU A C 1
ATOM 680 O O . GLU A 1 87 ? -1.739 -6.870 -30.811 1.00 80.00 87 GLU A O 1
ATOM 685 N N . ALA A 1 88 ? 0.402 -7.033 -30.155 1.00 81.50 88 ALA A N 1
ATOM 686 C CA . ALA A 1 88 ? 0.400 -5.810 -29.359 1.00 81.50 88 ALA A CA 1
ATOM 687 C C . ALA A 1 88 ? 0.064 -4.570 -30.205 1.00 81.50 88 ALA A C 1
ATOM 689 O O . ALA A 1 88 ? -0.796 -3.770 -29.825 1.00 81.50 88 ALA A O 1
ATOM 690 N N . VAL A 1 89 ? 0.680 -4.437 -31.386 1.00 80.31 89 VAL A N 1
ATOM 691 C CA . VAL A 1 89 ? 0.398 -3.341 -32.327 1.00 80.31 89 VAL A CA 1
ATOM 692 C C . VAL A 1 89 ? -1.046 -3.414 -32.834 1.00 80.31 89 VAL A C 1
ATOM 694 O O . VAL A 1 89 ? -1.722 -2.387 -32.895 1.00 80.31 89 VAL A O 1
ATOM 697 N N . SER A 1 90 ? -1.562 -4.611 -33.130 1.00 79.75 90 SER A N 1
ATOM 698 C CA . SER A 1 90 ? -2.964 -4.799 -33.530 1.00 79.75 90 SER A CA 1
ATOM 699 C C . SER A 1 90 ? -3.949 -4.339 -32.464 1.00 79.75 90 SER A C 1
ATOM 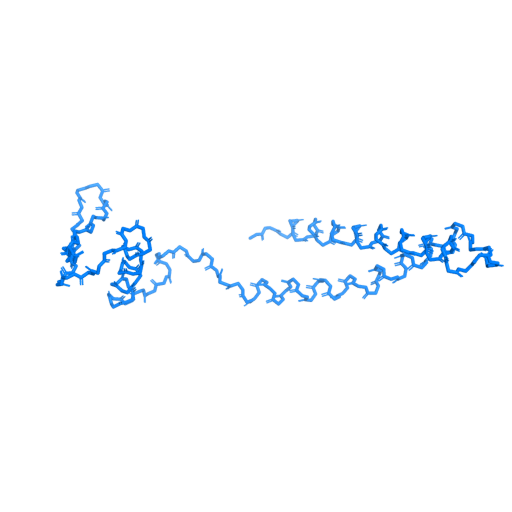701 O O . SER A 1 90 ? -4.890 -3.597 -32.762 1.00 79.75 90 SER A O 1
ATOM 703 N N . ASN A 1 91 ? -3.710 -4.727 -31.214 1.00 81.50 91 ASN A N 1
ATOM 704 C CA . ASN A 1 91 ? -4.551 -4.326 -30.095 1.00 81.50 91 ASN A CA 1
ATOM 705 C C . ASN A 1 91 ? -4.501 -2.812 -29.867 1.00 81.50 91 ASN A C 1
ATOM 707 O O . ASN A 1 91 ? -5.544 -2.187 -29.682 1.00 81.50 91 ASN A O 1
ATOM 711 N N . TRP A 1 92 ? -3.317 -2.203 -29.957 1.00 81.56 92 TRP A N 1
ATOM 712 C CA . TRP A 1 92 ? -3.161 -0.756 -29.825 1.00 81.56 92 TRP A CA 1
ATOM 713 C C . TRP A 1 92 ? -3.938 0.015 -30.905 1.00 81.56 92 TRP A C 1
ATOM 715 O O . TRP A 1 92 ? -4.682 0.947 -30.586 1.00 81.56 92 TRP A O 1
ATOM 725 N N . VAL A 1 93 ? -3.846 -0.412 -32.172 1.00 81.38 93 VAL A N 1
ATOM 726 C CA . VAL A 1 93 ? -4.578 0.208 -33.292 1.00 81.38 93 VAL A CA 1
ATOM 727 C C . VAL A 1 93 ? -6.090 0.074 -33.115 1.00 81.38 93 VAL A C 1
ATOM 729 O O . VAL A 1 93 ? -6.825 1.042 -33.331 1.00 81.38 93 VAL A O 1
ATOM 732 N N . TYR A 1 94 ? -6.568 -1.092 -32.681 1.00 78.94 94 TYR A N 1
ATOM 733 C CA . TYR A 1 94 ? -7.991 -1.307 -32.437 1.00 78.94 94 TYR A CA 1
ATOM 734 C C . TYR A 1 94 ? -8.517 -0.443 -31.283 1.00 78.94 94 TYR A C 1
ATOM 736 O O . TYR A 1 94 ? -9.567 0.182 -31.415 1.00 78.94 94 TYR A O 1
ATOM 744 N N . ILE A 1 95 ? -7.781 -0.344 -30.173 1.00 78.94 95 ILE A N 1
ATOM 745 C CA . ILE A 1 95 ? -8.192 0.458 -29.012 1.00 78.94 95 ILE A CA 1
ATOM 746 C C . ILE A 1 95 ? -8.246 1.951 -29.363 1.00 78.94 95 ILE A C 1
ATOM 748 O O . ILE A 1 95 ? -9.228 2.619 -29.036 1.00 78.94 95 ILE A O 1
ATOM 752 N N . HIS A 1 96 ? -7.223 2.476 -30.044 1.00 79.38 96 HIS A N 1
ATOM 753 C CA . HIS A 1 96 ? -7.118 3.915 -30.298 1.00 79.38 96 HIS A CA 1
ATOM 754 C C . HIS A 1 96 ? -7.875 4.397 -31.532 1.00 79.38 96 HIS A C 1
ATOM 756 O O . HIS A 1 96 ? -8.443 5.487 -31.505 1.00 79.38 96 HIS A O 1
ATOM 762 N N . TYR A 1 97 ? -7.906 3.605 -32.604 1.00 79.12 97 TYR A N 1
ATOM 763 C CA . TYR A 1 97 ? -8.509 4.018 -33.873 1.00 79.12 97 TYR A CA 1
ATOM 764 C C . TYR A 1 97 ? -9.801 3.269 -34.199 1.00 79.12 97 TYR A C 1
ATOM 766 O O . TYR A 1 97 ? -10.478 3.651 -35.150 1.00 79.12 97 TYR A O 1
ATOM 774 N N . ARG A 1 98 ? -10.161 2.227 -33.431 1.00 79.56 98 ARG A N 1
ATOM 775 C CA . ARG A 1 98 ? -11.302 1.328 -33.703 1.00 79.56 98 ARG A CA 1
ATOM 776 C C . ARG A 1 98 ? -11.262 0.691 -35.091 1.00 79.56 98 ARG A C 1
ATOM 778 O O . ARG A 1 98 ? -12.300 0.360 -35.653 1.00 79.56 98 ARG A O 1
ATOM 785 N N . LYS A 1 99 ? -10.062 0.507 -35.648 1.00 77.94 99 LYS A N 1
ATOM 786 C CA . LYS A 1 99 ? -9.861 -0.120 -36.959 1.00 77.94 99 LYS A CA 1
ATOM 787 C C . LYS A 1 99 ? -9.174 -1.461 -36.810 1.00 77.94 99 LYS A C 1
ATOM 789 O O . LYS A 1 99 ? -8.338 -1.646 -35.927 1.00 77.94 99 LYS A O 1
ATOM 794 N N . AR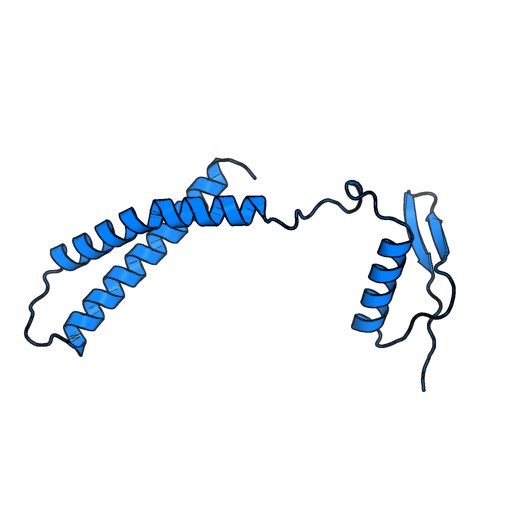G A 1 100 ? -9.531 -2.392 -37.692 1.00 74.62 100 ARG A N 1
ATOM 795 C CA . ARG A 1 100 ? -8.867 -3.690 -37.793 1.00 74.62 100 ARG A CA 1
ATOM 796 C C . ARG A 1 100 ? -7.673 -3.590 -38.729 1.00 74.62 100 ARG A C 1
ATOM 798 O O . ARG A 1 100 ? -7.694 -2.876 -39.733 1.00 74.62 100 ARG A O 1
ATOM 805 N N . LEU A 1 101 ? -6.624 -4.300 -38.352 1.00 74.69 101 LEU A N 1
ATOM 806 C CA . LEU A 1 101 ? -5.359 -4.324 -39.059 1.00 74.69 101 LEU A CA 1
ATOM 807 C C . LEU A 1 101 ? -5.487 -5.225 -40.297 1.00 74.69 101 LEU A C 1
ATOM 809 O O . LEU A 1 101 ? -5.979 -6.348 -40.192 1.00 74.69 101 LEU A O 1
ATOM 813 N N . GLU A 1 102 ? -5.088 -4.726 -41.466 1.00 69.38 102 GLU A N 1
ATOM 814 C CA . GLU A 1 102 ? -5.179 -5.439 -42.744 1.00 69.38 102 GLU A CA 1
ATOM 815 C C . GLU A 1 102 ? -3.770 -5.666 -43.309 1.00 69.38 102 GLU A C 1
ATOM 817 O O . GLU A 1 102 ? -3.060 -4.718 -43.633 1.00 69.38 102 GLU A O 1
ATOM 822 N N . GLY A 1 103 ? -3.358 -6.929 -43.445 1.00 65.31 103 GLY A N 1
ATOM 823 C CA . GLY A 1 103 ? -2.079 -7.301 -44.063 1.00 65.31 103 GLY A CA 1
ATOM 824 C C . GLY A 1 103 ? -0.882 -7.408 -43.107 1.00 65.31 103 GLY A C 1
ATOM 825 O O . GLY A 1 103 ? -1.018 -7.677 -41.911 1.00 65.31 103 GLY A O 1
ATOM 826 N N . GLU A 1 104 ? 0.320 -7.288 -43.675 1.00 65.00 104 GLU A N 1
ATOM 827 C CA . GLU A 1 104 ? 1.600 -7.422 -42.969 1.00 65.00 104 GLU A CA 1
ATOM 828 C C . GLU A 1 104 ? 2.090 -6.078 -42.412 1.00 65.00 104 GLU A C 1
ATOM 830 O O . GLU A 1 104 ? 2.003 -5.042 -43.074 1.00 65.00 104 GLU A O 1
ATOM 835 N N . LEU A 1 105 ? 2.621 -6.105 -41.185 1.00 69.75 105 LEU A N 1
ATOM 836 C CA . LEU A 1 105 ? 3.262 -4.956 -40.548 1.00 69.75 105 LEU A CA 1
ATOM 837 C C . LEU A 1 105 ? 4.635 -4.743 -41.178 1.00 69.75 105 LEU A C 1
ATOM 839 O O . LEU A 1 105 ? 5.435 -5.673 -41.231 1.00 69.75 105 LEU A O 1
ATOM 843 N N . LYS A 1 106 ? 4.925 -3.522 -41.632 1.00 74.94 106 LYS A N 1
ATOM 844 C CA . LYS A 1 106 ? 6.258 -3.178 -42.138 1.00 74.94 106 LYS A CA 1
ATOM 845 C C . LYS A 1 106 ? 6.998 -2.364 -41.094 1.00 74.94 106 LYS A C 1
ATOM 847 O O . LYS A 1 106 ? 6.615 -1.229 -40.811 1.00 74.94 106 LYS A O 1
ATOM 852 N N . PHE A 1 107 ? 8.055 -2.947 -40.545 1.00 74.75 107 PHE A N 1
ATOM 853 C CA . PHE A 1 107 ? 8.975 -2.267 -39.645 1.00 74.75 107 PHE A CA 1
ATOM 854 C C . PHE A 1 107 ? 10.148 -1.713 -40.456 1.00 74.75 107 PHE A C 1
ATOM 856 O O . PHE A 1 107 ? 10.787 -2.439 -41.213 1.00 74.75 107 PHE A O 1
ATOM 863 N N . SER A 1 108 ? 10.416 -0.419 -40.320 1.00 76.25 108 SER A N 1
ATOM 864 C CA . SER A 1 108 ? 11.573 0.250 -40.914 1.00 76.25 108 SER A CA 1
ATOM 865 C C . SER A 1 108 ? 12.361 0.945 -39.816 1.00 76.25 108 SER A C 1
ATOM 867 O O . SER A 1 108 ? 11.782 1.672 -39.007 1.00 76.25 108 SER A O 1
ATOM 869 N N . ARG A 1 109 ? 13.673 0.729 -39.798 1.00 73.19 109 ARG A N 1
ATOM 870 C CA . ARG A 1 109 ? 14.595 1.378 -38.868 1.00 73.19 109 ARG A CA 1
ATOM 871 C C . ARG A 1 109 ? 15.253 2.551 -39.581 1.00 73.19 109 ARG A C 1
ATOM 873 O O . ARG A 1 109 ? 15.804 2.358 -40.661 1.00 73.19 109 ARG A O 1
ATOM 880 N N . ASP A 1 110 ? 15.121 3.740 -39.014 1.00 77.56 110 ASP A N 1
ATOM 881 C CA . ASP A 1 110 ? 15.706 4.959 -39.569 1.00 77.56 110 ASP A CA 1
ATOM 882 C C . ASP A 1 110 ? 17.191 5.099 -39.178 1.00 77.56 110 ASP A C 1
ATOM 884 O O . ASP A 1 110 ? 17.669 4.407 -38.275 1.00 77.56 110 ASP A O 1
ATOM 888 N N . GLU A 1 111 ? 17.918 6.016 -39.820 1.00 74.06 111 GLU A N 1
ATOM 889 C CA . GLU A 1 111 ? 19.352 6.276 -39.581 1.00 74.06 111 GLU A CA 1
ATOM 890 C C . GLU A 1 111 ? 19.654 6.713 -38.132 1.00 74.06 111 GLU A C 1
ATOM 892 O O . GLU A 1 111 ? 20.765 6.529 -37.640 1.00 74.06 111 GLU A O 1
ATOM 897 N N . ASN A 1 112 ? 18.643 7.221 -37.417 1.00 71.00 112 ASN A N 1
ATOM 898 C CA . ASN A 1 112 ? 18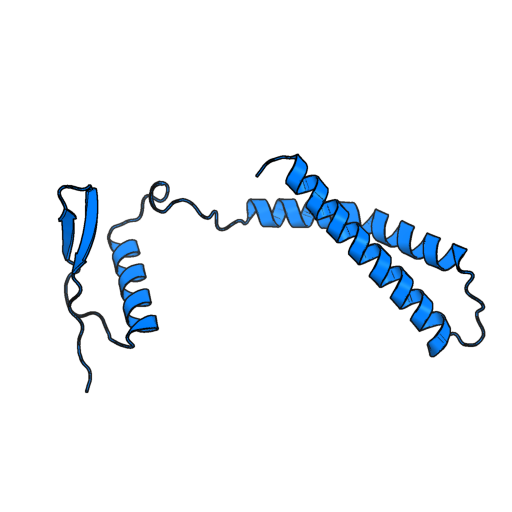.712 7.619 -36.005 1.00 71.00 112 ASN A CA 1
ATOM 899 C C . ASN A 1 112 ? 18.336 6.496 -35.019 1.00 71.00 112 ASN A C 1
ATOM 901 O O . ASN A 1 112 ? 17.973 6.780 -33.879 1.00 71.00 112 ASN A O 1
ATOM 905 N N . ASP A 1 113 ? 18.341 5.236 -35.459 1.00 65.00 113 ASP A N 1
ATOM 906 C CA . ASP A 1 113 ? 17.931 4.065 -34.668 1.00 65.00 113 ASP A CA 1
ATOM 907 C C . ASP A 1 113 ? 16.447 4.073 -34.230 1.00 65.00 113 ASP A C 1
ATOM 909 O O . ASP A 1 113 ? 15.998 3.256 -33.425 1.00 65.00 113 ASP A O 1
ATOM 913 N N . ALA A 1 114 ? 15.641 4.976 -34.796 1.00 66.81 114 ALA A N 1
ATOM 914 C CA . ALA A 1 114 ? 14.212 5.055 -34.536 1.00 66.81 114 ALA A CA 1
ATOM 915 C C . ALA A 1 114 ? 13.460 3.968 -35.321 1.00 66.81 114 ALA A C 1
ATOM 917 O O . ALA A 1 114 ? 13.564 3.873 -36.547 1.00 66.81 114 ALA A O 1
ATOM 918 N N . LEU A 1 115 ? 12.670 3.154 -34.619 1.00 67.75 115 LEU A N 1
ATOM 919 C CA . LEU A 1 115 ? 11.868 2.092 -35.222 1.00 67.75 115 LEU A CA 1
ATOM 920 C C . LEU A 1 115 ? 10.481 2.629 -35.599 1.00 67.75 115 LEU A C 1
ATOM 922 O O . LEU A 1 115 ? 9.666 2.945 -34.735 1.00 67.75 115 LEU A O 1
ATOM 926 N N . SER A 1 116 ? 10.206 2.726 -36.898 1.00 71.38 116 SER A N 1
ATOM 927 C CA . SER A 1 116 ? 8.911 3.153 -37.433 1.00 71.38 116 SER A CA 1
ATOM 928 C C . SER A 1 116 ? 8.120 1.947 -37.938 1.00 71.38 116 SER A C 1
ATOM 930 O O . SER A 1 116 ? 8.628 1.143 -38.718 1.00 71.38 116 SER A O 1
ATOM 932 N N . CYS A 1 117 ? 6.863 1.813 -37.509 1.00 73.94 117 CYS A N 1
ATOM 933 C CA . CYS A 1 117 ? 5.959 0.758 -37.967 1.00 73.94 117 CYS A CA 1
ATOM 934 C C . CYS A 1 117 ? 4.882 1.352 -38.880 1.00 73.94 117 CYS A C 1
ATOM 936 O O . CYS A 1 117 ? 4.119 2.226 -38.465 1.00 73.94 117 CYS A O 1
ATOM 938 N N . LYS A 1 118 ? 4.805 0.872 -40.125 1.00 77.69 118 LYS A N 1
ATOM 939 C CA . LYS A 1 118 ? 3.738 1.231 -41.060 1.00 77.69 118 LYS A CA 1
ATOM 940 C C . LYS A 1 118 ? 2.670 0.146 -41.053 1.00 77.69 118 LYS A C 1
ATOM 942 O O . LYS A 1 118 ? 2.941 -1.018 -41.351 1.00 77.69 118 LYS A O 1
ATOM 947 N N . VAL A 1 119 ? 1.450 0.568 -40.741 1.00 76.69 119 VAL A N 1
ATOM 948 C CA . VAL A 1 119 ? 0.283 -0.295 -40.585 1.00 76.69 119 VAL A CA 1
ATOM 949 C C . VAL A 1 119 ? -0.748 0.046 -41.656 1.00 76.69 119 VAL A C 1
ATOM 951 O O . VAL A 1 119 ? -1.135 1.207 -41.791 1.00 76.69 119 VAL A O 1
ATOM 954 N N . THR A 1 120 ? -1.211 -0.954 -42.404 1.00 76.25 120 THR A N 1
ATOM 955 C CA . THR A 1 120 ? -2.385 -0.815 -43.272 1.00 76.25 120 THR A CA 1
ATOM 956 C C . THR A 1 120 ? -3.620 -1.220 -42.470 1.00 76.25 120 THR A C 1
ATOM 958 O O . THR A 1 120 ? -3.627 -2.247 -41.793 1.00 76.25 120 THR A O 1
ATOM 961 N N . VAL A 1 121 ? -4.656 -0.385 -42.487 1.00 77.56 121 VAL A N 1
ATOM 962 C CA . VAL A 1 121 ? -5.887 -0.609 -41.718 1.00 77.56 121 VAL A CA 1
ATOM 963 C C . VAL A 1 121 ? -7.081 -0.685 -42.653 1.00 77.56 121 VAL A C 1
ATOM 965 O O . VAL A 1 121 ? -7.197 0.130 -43.571 1.00 77.56 121 VAL A O 1
ATOM 968 N N . ARG A 1 122 ? -7.992 -1.623 -42.382 1.00 70.56 122 ARG A N 1
ATOM 969 C CA . ARG A 1 122 ? -9.273 -1.686 -43.080 1.00 70.56 122 ARG A CA 1
ATOM 970 C C . ARG A 1 122 ? -10.176 -0.605 -42.526 1.00 70.56 122 ARG A C 1
ATOM 972 O O . ARG A 1 122 ? -10.416 -0.550 -41.318 1.00 70.56 122 ARG A O 1
ATOM 979 N N . ASN A 1 123 ? -10.697 0.244 -43.401 1.00 60.41 123 ASN A N 1
ATOM 980 C CA . ASN A 1 123 ? -11.786 1.130 -43.028 1.00 60.41 123 ASN A CA 1
ATOM 981 C C . ASN A 1 123 ? -13.095 0.371 -43.261 1.00 60.41 123 ASN A C 1
ATOM 983 O O . ASN A 1 123 ? -13.573 0.302 -44.390 1.00 60.41 123 ASN A O 1
ATOM 987 N N . GLU A 1 124 ? -13.629 -0.255 -42.215 1.00 57.94 124 GLU A N 1
ATOM 988 C CA . GLU A 1 124 ? -15.015 -0.724 -42.239 1.00 57.94 124 GLU A CA 1
ATOM 989 C C . GLU A 1 124 ? -15.894 0.526 -42.100 1.00 57.94 124 GLU A C 1
ATOM 991 O O . GLU A 1 124 ? -15.884 1.183 -41.058 1.00 57.94 124 GLU A O 1
ATOM 996 N N . GLY A 1 125 ? -16.508 0.927 -43.215 1.00 45.81 125 GLY A N 1
ATOM 997 C CA . GLY A 1 125 ? -17.528 1.973 -43.270 1.00 45.81 125 GLY A CA 1
ATOM 998 C C . GLY A 1 125 ? -18.893 1.424 -42.900 1.00 45.81 125 GLY A C 1
ATOM 999 O O . GLY A 1 125 ? -19.149 0.246 -43.236 1.00 45.81 125 GLY A O 1
#

Foldseek 3Di:
DDPVVLVVVLVVVLVVQLVVQLVVVVVCCVPPVVPDPQDSVNSNVRSVVVSVVCSVVSNVVVVVCVVVDPPVPPVVPDPDDPVNVVVVVQVVCCVPVVWGFDDDWDWDQDPVRDIDIDTDTDDPD

pLDDT: mean 75.25, std 12.54, range [43.47, 91.56]

Secondary structure (DSSP, 8-state):
--HHHHHHHHHHHHHHHHHHHHHHHHHHHHHT-TT----HHHHHHHHHHHHHHHHHHHHHHHHHHHHT------TTTS---HHHHHHHHHHHHHHHH--EE-S--EEEE-TTS-EEEE--EE---

Sequence (125 aa):
MKLGDRIKGTAVLAGLCFLIVCLSTFLADLLVFKNLSINLFQVLLVGLFSTLLMVPLFYWLRMRLDSSGIDATQLADLELNERDVKEAVSNWVYIHYRKRLEGELKFSRDENDALSCKVTVRNEG

Radius of gyration: 26.72 Å; chains: 1; bounding box: 42×20×73 Å